Protein AF-A0A5C5FKT8-F1 (afdb_monomer_lite)

InterPro domains:
  IPR004179 Sec63 domain [PF02889] (1-57)
  IPR014756 Immunoglobulin E-set [SSF81296] (1-57)
  IPR035892 C2 domain superfamily [G3DSA:2.60.40.150] (1-72)

Radius of gyration: 18.22 Å; chains: 1; bounding box: 43×51×32 Å

Organism: NCBI:txid5288

Sequence (77 aa):
WIVVSEPSTKMLHAVKRVTVSKRLATKLEFTLPKGRHELKLLAICDSVIAADQELDIAPIDVAEAQDSDDDDDDSDD

Foldseek 3Di:
DKWKAQVVVRDTFWDDDDDDDPDDDDDTDGDDDAAKTWIKIWDDDPPDPPPIDIDTDDIDGHHDPPPPPPPPPDDDD

Secondary structure (DSSP, 8-state):
-EEEEETTTTEEEEEE----SS-----------SEEE--EEEE--SSSTT--EEEEPPPEEE---------------

Structure (mmCIF, N/CA/C/O backbone):
data_AF-A0A5C5FKT8-F1
#
_entry.id   AF-A0A5C5FKT8-F1
#
loop_
_atom_site.group_PDB
_atom_site.id
_atom_site.type_symbol
_atom_site.label_atom_id
_atom_site.label_alt_id
_atom_site.label_comp_id
_atom_site.label_asym_id
_atom_site.label_entity_id
_atom_site.label_seq_id
_atom_site.pdbx_PDB_ins_code
_atom_site.Cartn_x
_atom_site.Cartn_y
_atom_site.Cartn_z
_atom_site.occupancy
_atom_site.B_iso_or_equiv
_atom_site.auth_seq_id
_atom_site.auth_comp_id
_atom_site.auth_asym_id
_atom_site.auth_atom_id
_atom_site.pdbx_PDB_model_num
ATOM 1 N N . TRP A 1 1 ? 7.532 -0.792 -4.679 1.00 97.44 1 TRP A N 1
ATOM 2 C CA . TRP A 1 1 ? 6.662 -1.262 -3.587 1.00 97.44 1 TRP A CA 1
ATOM 3 C C . TRP A 1 1 ? 5.247 -0.813 -3.862 1.00 97.44 1 TRP A C 1
ATOM 5 O O . TRP A 1 1 ? 5.069 0.321 -4.277 1.00 97.44 1 TRP A O 1
ATOM 15 N N . ILE A 1 2 ? 4.271 -1.695 -3.668 1.00 97.94 2 ILE A N 1
ATOM 16 C CA . ILE A 1 2 ? 2.849 -1.339 -3.661 1.00 97.94 2 ILE A CA 1
ATOM 17 C C . ILE A 1 2 ? 2.385 -1.414 -2.210 1.00 97.94 2 ILE A C 1
ATOM 19 O O . ILE A 1 2 ? 2.609 -2.440 -1.562 1.00 97.94 2 ILE A O 1
ATOM 23 N N . VAL A 1 3 ? 1.812 -0.332 -1.695 1.00 98.25 3 VAL A N 1
ATOM 24 C CA . VAL A 1 3 ? 1.456 -0.179 -0.281 1.00 98.25 3 VAL A CA 1
ATOM 25 C C . VAL A 1 3 ? 0.022 0.316 -0.174 1.00 98.25 3 VAL A C 1
ATOM 27 O O . VAL A 1 3 ? -0.360 1.231 -0.894 1.00 98.25 3 VAL A O 1
ATOM 30 N N . VAL A 1 4 ? -0.758 -0.265 0.732 1.00 98.25 4 VAL A N 1
ATOM 31 C CA . VAL A 1 4 ? -2.056 0.279 1.146 1.00 98.25 4 VAL A CA 1
ATOM 32 C C . VAL A 1 4 ? -1.869 0.923 2.512 1.00 98.25 4 VAL A C 1
ATOM 34 O O . VAL A 1 4 ? -1.432 0.250 3.448 1.00 98.25 4 VAL A O 1
ATOM 37 N N . SER A 1 5 ? -2.166 2.214 2.624 1.00 97.88 5 SER A N 1
ATOM 38 C CA . SER A 1 5 ? -2.001 2.991 3.854 1.00 97.88 5 SER A CA 1
ATOM 39 C C . SER A 1 5 ? -3.296 3.670 4.284 1.00 97.88 5 SER A C 1
ATOM 41 O O . SER A 1 5 ? -4.182 3.919 3.472 1.00 97.88 5 SER A O 1
ATOM 43 N N . GLU A 1 6 ? -3.388 3.987 5.572 1.00 97.62 6 GLU A N 1
ATOM 44 C CA . GLU A 1 6 ? -4.433 4.826 6.156 1.00 97.62 6 GLU A CA 1
ATOM 45 C C . GLU A 1 6 ? -3.764 6.020 6.858 1.00 97.62 6 GLU A C 1
ATOM 47 O O . GLU A 1 6 ? -3.241 5.882 7.970 1.00 97.62 6 GLU A O 1
ATOM 52 N N . PRO A 1 7 ? -3.694 7.198 6.206 1.00 95.6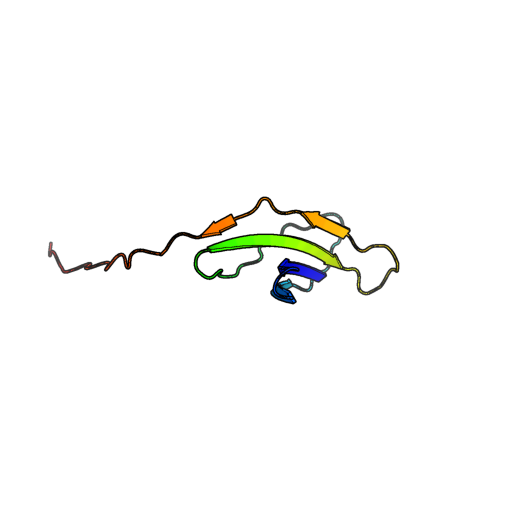2 7 PRO A N 1
ATOM 53 C CA . PRO A 1 7 ? -2.901 8.324 6.702 1.00 95.62 7 PRO A CA 1
ATOM 54 C C . PRO A 1 7 ? -3.360 8.869 8.055 1.00 95.62 7 PRO A C 1
ATOM 56 O O . PRO A 1 7 ? -2.526 9.290 8.857 1.00 95.62 7 PRO A O 1
ATOM 59 N N . SER A 1 8 ? -4.671 8.848 8.314 1.00 94.19 8 SER A N 1
ATOM 60 C CA . SER A 1 8 ? -5.280 9.342 9.555 1.00 94.19 8 SER A CA 1
ATOM 61 C C . SER A 1 8 ? -4.743 8.608 10.787 1.00 94.19 8 SER A C 1
ATOM 63 O O . SER A 1 8 ? -4.473 9.232 11.814 1.00 94.19 8 SER A O 1
ATOM 65 N N . THR A 1 9 ? -4.521 7.298 10.665 1.00 96.00 9 THR A N 1
ATOM 66 C CA . THR A 1 9 ? -4.020 6.421 11.733 1.00 96.00 9 THR A CA 1
ATOM 67 C C . THR A 1 9 ? -2.532 6.098 11.599 1.00 96.00 9 THR A C 1
ATOM 69 O O . THR A 1 9 ? -1.946 5.525 12.516 1.00 96.00 9 THR A O 1
ATOM 72 N N . LYS A 1 10 ? -1.899 6.493 10.484 1.00 95.62 10 LYS A N 1
ATOM 73 C CA . LYS A 1 10 ? -0.513 6.151 10.111 1.00 95.62 10 LYS A CA 1
ATOM 74 C C . LYS A 1 10 ? -0.279 4.639 9.985 1.00 95.62 10 LYS A C 1
ATOM 76 O O . LYS A 1 10 ? 0.844 4.172 10.171 1.00 95.62 10 LYS A O 1
ATOM 81 N N . MET A 1 11 ? -1.325 3.881 9.663 1.00 96.56 11 MET A N 1
ATOM 82 C CA . MET A 1 11 ? -1.255 2.430 9.496 1.00 96.56 11 MET A CA 1
ATOM 83 C C . MET A 1 11 ? -0.906 2.044 8.057 1.00 96.56 11 MET A C 1
ATOM 85 O O . MET A 1 11 ? -1.347 2.683 7.101 1.00 96.56 11 MET A O 1
ATOM 89 N N . LEU A 1 12 ? -0.131 0.968 7.906 1.00 97.00 12 LEU A N 1
ATOM 90 C CA . LEU A 1 12 ? 0.114 0.298 6.628 1.00 97.00 12 LEU A CA 1
ATOM 91 C C . LEU A 1 12 ? -0.603 -1.051 6.654 1.00 97.00 12 LEU A C 1
ATOM 93 O O . LEU A 1 12 ? -0.171 -1.965 7.352 1.00 97.00 12 LEU A O 1
ATOM 97 N N . HIS A 1 13 ? -1.695 -1.165 5.905 1.00 97.44 13 HIS A N 1
ATOM 98 C CA . HIS A 1 13 ? -2.545 -2.358 5.895 1.00 97.44 13 HIS A CA 1
ATOM 99 C C . HIS A 1 13 ? -1.962 -3.484 5.042 1.00 97.44 13 HIS A C 1
ATOM 101 O O . HIS A 1 13 ? -2.087 -4.655 5.382 1.00 97.44 13 HIS A O 1
ATOM 107 N N . ALA A 1 14 ? -1.281 -3.141 3.947 1.00 97.94 14 ALA A N 1
ATOM 108 C CA . ALA A 1 14 ? -0.600 -4.114 3.102 1.00 97.94 14 ALA A CA 1
ATOM 109 C C . ALA A 1 14 ? 0.657 -3.518 2.476 1.00 97.94 14 ALA A C 1
ATOM 111 O O . ALA A 1 14 ? 0.683 -2.349 2.093 1.00 97.94 14 ALA A O 1
ATOM 112 N N . VAL A 1 15 ? 1.687 -4.345 2.300 1.00 98.00 15 VAL A N 1
ATOM 113 C CA . VAL A 1 15 ? 2.914 -3.972 1.595 1.00 98.00 15 VAL A CA 1
ATOM 114 C C . VAL A 1 15 ? 3.401 -5.136 0.743 1.00 98.00 15 VAL A C 1
ATOM 116 O O . VAL A 1 15 ? 3.518 -6.268 1.206 1.00 98.00 15 VAL A O 1
ATOM 119 N N . LYS A 1 16 ? 3.708 -4.860 -0.525 1.00 98.19 16 LYS A N 1
ATOM 120 C CA . LYS A 1 16 ? 4.260 -5.850 -1.449 1.00 98.19 16 LYS A CA 1
ATOM 121 C C . LYS A 1 16 ? 5.420 -5.266 -2.236 1.00 98.19 16 LYS A C 1
ATOM 123 O O . LYS A 1 16 ? 5.276 -4.272 -2.957 1.00 98.19 16 LYS A O 1
ATOM 128 N N . ARG A 1 17 ? 6.586 -5.908 -2.149 1.00 97.50 17 ARG A N 1
ATOM 129 C CA . ARG A 1 17 ? 7.670 -5.649 -3.098 1.00 97.50 17 ARG A CA 1
ATOM 130 C C . ARG A 1 17 ? 7.318 -6.311 -4.423 1.00 97.50 17 ARG A C 1
ATOM 132 O O . ARG A 1 17 ? 6.903 -7.465 -4.459 1.00 97.50 17 ARG A O 1
ATOM 139 N N . VAL A 1 18 ? 7.476 -5.565 -5.506 1.00 96.88 18 VAL A N 1
ATOM 140 C CA . VAL A 1 18 ? 7.174 -6.031 -6.857 1.00 96.88 18 VAL A CA 1
ATOM 141 C C . VAL A 1 18 ? 8.299 -5.631 -7.797 1.00 96.88 18 VAL A C 1
ATOM 143 O O . VAL A 1 18 ? 8.953 -4.612 -7.579 1.00 96.88 18 VAL A O 1
ATOM 146 N N . THR A 1 19 ? 8.475 -6.407 -8.860 1.00 96.12 19 THR A N 1
ATOM 147 C CA . THR A 1 19 ? 9.288 -6.034 -10.017 1.00 96.12 19 THR A CA 1
ATOM 148 C C . THR A 1 19 ? 8.345 -5.883 -11.199 1.00 96.12 19 THR A C 1
ATOM 150 O O . THR A 1 19 ? 7.618 -6.816 -11.539 1.00 96.12 19 THR A O 1
ATOM 153 N N . VAL A 1 20 ? 8.317 -4.697 -11.803 1.00 92.50 20 VAL A N 1
ATOM 154 C CA . VAL A 1 20 ? 7.453 -4.400 -12.950 1.00 92.50 20 VAL A CA 1
ATOM 155 C C . VAL A 1 20 ? 8.306 -4.437 -14.211 1.00 92.50 20 VAL A C 1
ATOM 157 O O . VAL A 1 20 ? 9.289 -3.710 -14.306 1.00 92.50 20 VAL A O 1
ATOM 160 N N . SER A 1 21 ? 7.944 -5.284 -15.177 1.00 90.94 21 SER A N 1
ATOM 161 C CA . SER A 1 21 ? 8.541 -5.247 -16.518 1.00 90.94 21 SER A CA 1
ATOM 162 C C . SER A 1 21 ? 7.773 -4.253 -17.397 1.00 90.94 21 SER A C 1
ATOM 164 O O . SER A 1 21 ? 7.966 -3.052 -17.270 1.00 90.94 21 SER A O 1
ATOM 166 N N . LYS A 1 22 ? 6.855 -4.711 -18.261 1.00 93.62 22 LYS A N 1
ATOM 167 C CA . LYS A 1 22 ? 5.988 -3.811 -19.052 1.00 93.62 22 LYS A CA 1
ATOM 168 C C . LYS A 1 22 ? 4.653 -3.517 -18.367 1.00 93.62 22 LYS A C 1
ATOM 170 O O . LYS A 1 22 ? 4.156 -2.400 -18.432 1.00 93.62 22 LYS A O 1
ATOM 175 N N . ARG A 1 23 ? 4.051 -4.540 -17.759 1.00 94.38 23 ARG A N 1
ATOM 176 C CA . ARG A 1 23 ? 2.791 -4.494 -17.005 1.00 94.38 23 ARG A CA 1
ATOM 177 C C . ARG A 1 23 ? 2.861 -5.534 -15.895 1.00 94.38 23 ARG A C 1
ATOM 179 O O . ARG A 1 23 ? 3.541 -6.546 -16.055 1.00 94.38 23 ARG A O 1
ATOM 186 N N . LEU A 1 24 ? 2.153 -5.291 -14.800 1.00 95.56 24 LEU A N 1
ATOM 187 C CA . LEU A 1 24 ? 2.037 -6.217 -13.682 1.00 95.56 24 LEU A CA 1
ATOM 188 C C . LEU A 1 24 ? 0.593 -6.205 -13.180 1.00 95.56 24 LEU A C 1
ATOM 190 O O . LEU A 1 24 ? 0.048 -5.137 -12.922 1.00 95.56 24 LEU A O 1
ATOM 194 N N . ALA A 1 25 ? 0.006 -7.387 -13.010 1.00 96.06 25 ALA A N 1
ATOM 195 C CA . ALA A 1 25 ? -1.212 -7.580 -12.235 1.00 96.06 25 ALA A CA 1
ATOM 196 C C . ALA A 1 25 ? -0.829 -8.268 -10.921 1.00 96.06 25 ALA A C 1
ATOM 198 O O . ALA A 1 25 ? -0.105 -9.263 -10.928 1.00 96.06 25 ALA A O 1
ATOM 199 N N . THR A 1 26 ? -1.268 -7.727 -9.789 1.00 96.31 26 THR A N 1
ATOM 200 C CA . THR A 1 26 ? -0.960 -8.284 -8.471 1.00 96.31 26 THR A CA 1
ATOM 201 C C . THR A 1 26 ? -2.132 -8.094 -7.521 1.00 96.31 26 THR A C 1
ATOM 203 O O . THR A 1 26 ? -2.801 -7.068 -7.561 1.00 96.31 26 THR A O 1
ATOM 206 N N . LYS A 1 27 ? -2.334 -9.069 -6.634 1.00 96.25 27 LYS A N 1
ATOM 207 C CA . LYS A 1 27 ? -3.264 -8.986 -5.507 1.00 96.25 27 LYS A CA 1
ATOM 208 C C . LYS A 1 27 ? -2.521 -8.524 -4.248 1.00 96.25 27 LYS A C 1
ATOM 210 O O . LYS A 1 27 ? -1.372 -8.935 -4.035 1.00 96.25 27 LYS A O 1
ATOM 215 N N . LEU A 1 28 ? -3.169 -7.670 -3.461 1.00 96.69 28 LEU A N 1
ATOM 216 C CA . LEU A 1 28 ? -2.838 -7.381 -2.067 1.00 96.69 28 LEU A CA 1
ATOM 217 C C . LEU A 1 28 ? -4.052 -7.789 -1.230 1.00 96.69 28 LEU A C 1
ATOM 219 O O . LEU A 1 28 ? -5.182 -7.520 -1.632 1.00 96.69 28 LEU A O 1
ATOM 223 N N . GLU A 1 29 ? -3.813 -8.454 -0.107 1.00 95.56 29 GLU A N 1
ATOM 224 C CA . GLU A 1 29 ? -4.846 -8.933 0.813 1.00 95.56 29 GLU A CA 1
ATOM 225 C C . GLU A 1 29 ? -4.539 -8.378 2.200 1.00 95.56 29 GLU A C 1
ATOM 227 O O . GLU A 1 29 ? -3.386 -8.396 2.631 1.00 95.56 29 GLU A O 1
ATOM 232 N N . PHE A 1 30 ? -5.559 -7.842 2.860 1.00 95.38 30 PHE A N 1
ATOM 233 C CA . PHE A 1 30 ? -5.494 -7.292 4.209 1.00 95.38 30 PHE A CA 1
ATOM 234 C C . PHE A 1 30 ? -6.895 -7.296 4.817 1.00 95.38 30 PHE A C 1
ATOM 236 O O . PHE A 1 30 ? -7.889 -7.427 4.101 1.00 95.38 30 PHE A O 1
ATOM 243 N N . THR A 1 31 ? -6.965 -7.153 6.135 1.00 94.25 31 THR A N 1
ATOM 244 C CA . THR A 1 31 ? -8.213 -7.026 6.886 1.00 94.25 31 THR A CA 1
ATOM 245 C C . TH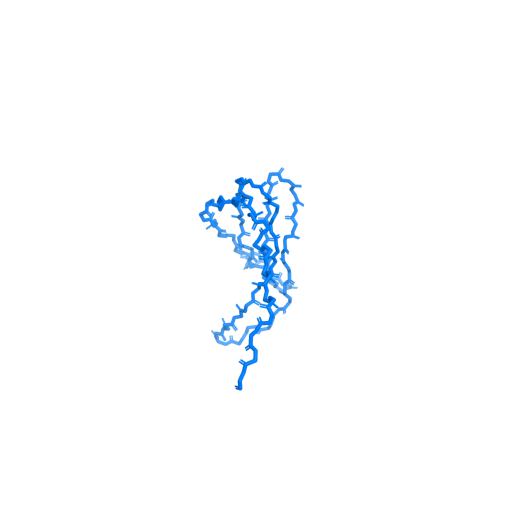R A 1 31 ? -8.340 -5.614 7.442 1.00 94.25 31 THR A C 1
ATOM 247 O O . THR A 1 31 ? -7.344 -4.925 7.662 1.00 94.25 31 THR A O 1
ATOM 250 N N . LEU A 1 32 ? -9.577 -5.176 7.653 1.00 94.44 32 LEU A N 1
ATOM 251 C CA . LEU A 1 32 ? -9.895 -3.891 8.263 1.00 94.44 32 LEU A CA 1
ATOM 252 C C . LEU A 1 32 ? -10.785 -4.126 9.485 1.00 94.44 32 LEU A C 1
ATOM 254 O O . LEU A 1 32 ? -11.620 -5.034 9.453 1.00 94.44 32 LEU A O 1
ATOM 258 N N . PRO A 1 33 ? -10.625 -3.336 10.559 1.00 92.62 33 PRO A N 1
ATOM 259 C CA . PRO A 1 33 ? -11.578 -3.345 11.658 1.00 92.62 33 PRO A CA 1
ATOM 260 C C . PRO A 1 33 ? -12.919 -2.725 11.225 1.00 92.62 33 PRO A C 1
ATOM 262 O O . PRO A 1 33 ? -13.045 -2.163 10.142 1.00 92.62 33 PRO A O 1
ATOM 265 N N . LYS A 1 34 ? -13.936 -2.817 12.089 1.00 94.25 34 LYS A N 1
ATOM 266 C CA . LYS A 1 34 ? -15.223 -2.140 11.880 1.00 94.25 34 LYS A CA 1
ATOM 267 C C . LYS A 1 34 ? -15.023 -0.624 11.819 1.00 94.25 34 LYS A C 1
ATOM 269 O O . LYS A 1 34 ? -14.374 -0.054 12.698 1.00 94.25 34 LYS A O 1
ATOM 274 N N . GLY A 1 35 ? -15.681 0.030 10.868 1.00 94.00 35 GLY A N 1
ATOM 275 C CA . GLY A 1 35 ? -15.703 1.485 10.761 1.00 94.00 35 GLY A CA 1
ATOM 276 C C . GLY A 1 35 ? -15.492 1.989 9.341 1.00 94.00 35 GLY A C 1
ATOM 277 O O . GLY A 1 35 ? -15.494 1.225 8.379 1.00 94.00 35 GLY A O 1
ATOM 278 N N . ARG A 1 36 ? -15.335 3.308 9.225 1.00 96.00 36 ARG A N 1
ATOM 279 C CA . ARG A 1 36 ? -15.052 3.987 7.962 1.00 96.00 36 ARG A CA 1
ATOM 280 C C . ARG A 1 36 ? -13.553 4.202 7.816 1.00 96.00 36 ARG A C 1
ATOM 282 O O . ARG A 1 36 ? -12.951 4.853 8.666 1.00 96.00 36 ARG A O 1
ATOM 289 N N . HIS A 1 37 ? -12.991 3.716 6.717 1.00 96.69 37 HIS A N 1
ATOM 290 C CA . HIS A 1 37 ? -11.562 3.771 6.430 1.00 96.69 37 HIS A CA 1
ATOM 291 C C . HIS A 1 37 ? -11.269 4.635 5.207 1.00 96.69 37 HIS A C 1
ATOM 293 O O . HIS A 1 37 ? -11.832 4.426 4.131 1.00 96.69 37 HIS A O 1
ATOM 299 N N . GLU A 1 38 ? -10.350 5.585 5.366 1.00 97.38 38 GLU A N 1
ATOM 300 C CA . GLU A 1 38 ? -9.863 6.450 4.288 1.00 97.38 38 GLU A CA 1
ATOM 301 C C . GLU A 1 38 ? -8.477 5.978 3.850 1.00 97.38 38 GLU A C 1
ATOM 303 O O . GLU A 1 38 ? -7.449 6.345 4.426 1.00 97.38 38 GLU A O 1
ATOM 308 N N . LEU A 1 39 ? -8.463 5.102 2.846 1.00 97.94 39 LEU A N 1
ATOM 309 C CA . LEU A 1 39 ? -7.256 4.422 2.398 1.00 97.94 39 LEU A CA 1
ATOM 310 C C . LEU A 1 39 ? -6.602 5.117 1.203 1.00 97.94 39 LEU A C 1
ATOM 312 O O . LEU A 1 39 ? -7.259 5.743 0.370 1.00 97.94 39 LEU A O 1
ATOM 316 N N . LYS A 1 40 ? -5.291 4.919 1.076 1.00 98.12 40 LYS A N 1
ATOM 317 C CA . LYS A 1 40 ? -4.497 5.321 -0.085 1.00 98.12 40 LYS A CA 1
ATOM 318 C C . LYS A 1 40 ? -3.688 4.149 -0.623 1.00 98.12 40 LYS A C 1
ATOM 320 O O . LYS A 1 40 ? -3.170 3.331 0.138 1.00 98.12 40 LYS A O 1
ATOM 325 N N . LEU A 1 41 ? -3.557 4.090 -1.946 1.00 98.06 41 LEU A N 1
ATOM 326 C CA . LEU A 1 41 ? -2.643 3.191 -2.641 1.00 98.06 41 LEU A CA 1
ATOM 327 C C . LEU A 1 41 ? -1.375 3.962 -3.009 1.00 98.06 41 LEU A C 1
ATOM 329 O O . LEU A 1 41 ? -1.427 4.926 -3.768 1.00 98.06 41 LEU A O 1
ATOM 333 N N . LEU A 1 42 ? -0.232 3.509 -2.504 1.00 98.06 42 LEU A N 1
ATOM 334 C CA . LEU A 1 42 ? 1.074 4.085 -2.800 1.00 98.06 42 LEU A CA 1
ATOM 335 C C . LEU A 1 42 ? 1.870 3.128 -3.688 1.00 98.06 42 LEU A C 1
ATOM 337 O O . LEU A 1 42 ? 2.087 1.965 -3.336 1.00 98.06 42 LEU A O 1
ATOM 341 N N . ALA A 1 43 ? 2.352 3.626 -4.822 1.00 97.44 43 ALA A N 1
ATOM 342 C CA . ALA A 1 43 ? 3.366 2.970 -5.632 1.00 97.44 43 ALA A CA 1
ATOM 343 C C . ALA A 1 43 ? 4.698 3.693 -5.414 1.00 97.44 43 ALA A C 1
ATOM 345 O O . ALA A 1 43 ? 4.897 4.786 -5.928 1.00 97.44 43 ALA A O 1
ATOM 346 N N . ILE A 1 44 ? 5.594 3.086 -4.636 1.00 97.19 44 ILE A N 1
ATOM 347 C CA . ILE A 1 44 ? 6.869 3.688 -4.217 1.00 97.19 44 ILE A CA 1
ATOM 348 C C . ILE A 1 44 ? 8.024 3.036 -4.978 1.00 97.19 44 ILE A C 1
ATOM 350 O O . ILE A 1 44 ? 8.163 1.805 -4.962 1.00 97.19 44 ILE A O 1
ATOM 354 N N . CYS A 1 45 ? 8.868 3.829 -5.630 1.00 96.62 45 CYS A N 1
ATOM 355 C CA . CYS A 1 45 ? 10.053 3.352 -6.334 1.00 96.62 45 CYS A CA 1
ATOM 356 C C . CYS A 1 45 ? 11.261 3.274 -5.387 1.00 96.62 45 CYS A C 1
ATOM 358 O O . CYS A 1 45 ? 11.514 4.183 -4.609 1.00 96.62 45 CYS A O 1
ATOM 360 N N . ASP A 1 46 ? 12.039 2.191 -5.458 1.00 95.31 46 ASP A N 1
ATOM 361 C CA . ASP A 1 46 ? 13.260 2.014 -4.653 1.00 95.31 46 ASP A CA 1
ATOM 362 C C . ASP A 1 46 ? 14.543 2.472 -5.373 1.00 95.31 46 ASP A C 1
ATOM 364 O O . ASP A 1 46 ? 15.634 2.342 -4.822 1.00 95.31 46 ASP A O 1
ATOM 368 N N . SER A 1 47 ? 14.433 2.991 -6.599 1.00 94.00 47 SER A N 1
ATOM 369 C CA . SER A 1 47 ? 15.590 3.251 -7.473 1.00 94.00 47 SER A CA 1
ATOM 370 C C . SER A 1 47 ? 15.539 4.561 -8.260 1.00 94.00 47 SER A C 1
ATOM 372 O O . SER A 1 47 ? 16.563 4.972 -8.803 1.00 94.00 47 SER A O 1
ATOM 374 N N . VAL A 1 48 ? 14.390 5.238 -8.320 1.00 95.44 48 VAL A N 1
ATOM 375 C CA . VAL A 1 48 ? 14.228 6.494 -9.063 1.00 95.44 48 VAL A CA 1
ATOM 376 C C . VAL A 1 48 ? 13.489 7.508 -8.201 1.00 95.44 48 VAL A C 1
ATOM 378 O O . VAL A 1 48 ? 12.399 7.244 -7.701 1.00 95.44 48 VAL A O 1
ATOM 381 N N . ILE A 1 49 ? 14.089 8.686 -8.044 1.00 94.69 49 ILE A N 1
ATOM 382 C CA . ILE A 1 49 ? 13.493 9.810 -7.315 1.00 94.69 49 ILE A CA 1
ATOM 383 C C . ILE A 1 49 ? 12.310 10.368 -8.116 1.00 94.69 49 ILE A C 1
ATOM 385 O O . ILE A 1 49 ? 12.364 10.427 -9.342 1.00 94.69 49 ILE A O 1
ATOM 389 N N . ALA A 1 50 ? 11.266 10.815 -7.411 1.00 94.69 50 ALA A N 1
ATOM 390 C CA . ALA A 1 50 ? 10.056 11.413 -7.989 1.00 94.69 50 ALA A CA 1
ATOM 391 C C . ALA A 1 50 ? 9.243 10.472 -8.904 1.00 94.69 50 ALA A C 1
ATOM 393 O O . ALA A 1 50 ? 8.414 10.931 -9.686 1.00 94.69 50 ALA A O 1
ATOM 394 N N . ALA A 1 51 ? 9.458 9.158 -8.788 1.00 95.44 51 ALA A N 1
ATOM 3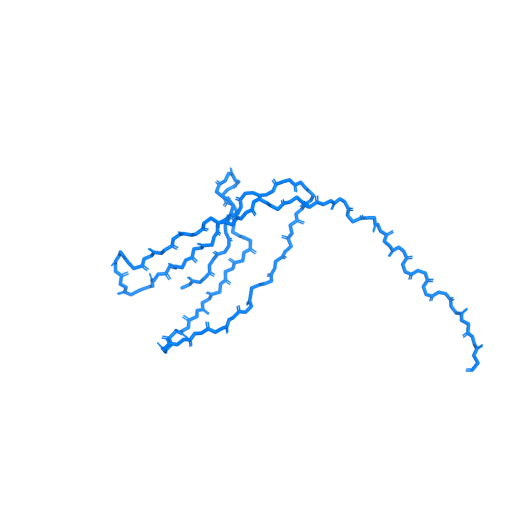95 C CA . ALA A 1 51 ? 8.658 8.133 -9.457 1.00 95.44 51 ALA A CA 1
ATOM 396 C C . ALA A 1 51 ? 7.526 7.577 -8.571 1.00 95.44 51 ALA A C 1
ATOM 398 O O . ALA A 1 51 ? 6.828 6.648 -8.983 1.00 95.44 51 ALA A O 1
ATOM 399 N N . ASP A 1 52 ? 7.353 8.127 -7.369 1.00 97.00 52 ASP A N 1
ATOM 400 C CA . ASP A 1 52 ? 6.311 7.708 -6.438 1.00 97.00 52 ASP A CA 1
ATOM 401 C C . ASP A 1 52 ? 4.943 8.224 -6.889 1.00 97.00 52 ASP A C 1
ATOM 403 O O . ASP A 1 52 ? 4.808 9.347 -7.378 1.00 97.00 52 ASP A O 1
ATOM 407 N N . GLN A 1 53 ? 3.918 7.395 -6.718 1.00 97.00 53 GLN A N 1
ATOM 408 C CA . GLN A 1 53 ? 2.533 7.750 -7.006 1.00 97.00 53 GLN A CA 1
ATOM 409 C C . GLN A 1 53 ? 1.655 7.437 -5.804 1.00 97.00 53 GLN A C 1
ATOM 411 O O . GLN A 1 53 ? 1.798 6.392 -5.170 1.00 97.00 53 GLN A O 1
ATOM 416 N N . GLU A 1 54 ? 0.718 8.335 -5.538 1.00 97.62 54 GLU A N 1
ATOM 417 C CA . GLU A 1 54 ? -0.321 8.182 -4.531 1.00 97.62 54 GLU A CA 1
ATOM 418 C C . GLU A 1 54 ? -1.680 8.246 -5.224 1.00 97.62 54 GLU A C 1
ATOM 420 O O . GLU A 1 54 ? -1.919 9.125 -6.054 1.00 97.62 54 GLU A O 1
ATOM 425 N N . LEU A 1 55 ? -2.556 7.296 -4.902 1.00 97.31 55 LEU A N 1
ATOM 426 C CA . LEU A 1 55 ? -3.919 7.244 -5.408 1.00 97.31 55 LEU A CA 1
ATOM 427 C C . LEU A 1 55 ? -4.896 7.125 -4.244 1.00 97.31 55 LEU A C 1
ATOM 429 O O . LEU A 1 55 ? -4.725 6.280 -3.361 1.00 97.31 55 LEU A O 1
ATOM 433 N N . ASP A 1 56 ? -5.940 7.945 -4.278 1.00 96.50 56 ASP A N 1
ATOM 434 C CA . ASP A 1 56 ? -7.033 7.862 -3.320 1.00 96.50 56 ASP A CA 1
ATOM 435 C C . ASP A 1 56 ? -7.910 6.647 -3.619 1.00 96.50 56 ASP A C 1
ATOM 437 O O . ASP A 1 56 ? -8.305 6.399 -4.763 1.00 96.50 56 ASP A O 1
ATOM 441 N N . ILE A 1 57 ? -8.225 5.891 -2.571 1.00 95.56 57 ILE A N 1
ATOM 442 C CA . ILE A 1 57 ? -9.231 4.837 -2.621 1.00 95.56 57 ILE A CA 1
ATOM 443 C C . ILE A 1 57 ? -10.520 5.442 -2.067 1.00 95.56 57 ILE A C 1
ATOM 445 O O . ILE A 1 57 ? -10.498 6.161 -1.067 1.00 95.56 57 ILE A O 1
ATOM 449 N N . ALA A 1 58 ? -11.650 5.170 -2.723 1.00 95.62 58 ALA A N 1
ATOM 450 C CA . ALA A 1 58 ? -12.948 5.565 -2.187 1.00 95.62 58 ALA A CA 1
ATOM 451 C C . ALA A 1 58 ? -13.102 5.027 -0.748 1.00 95.62 58 ALA A C 1
ATOM 453 O O . ALA A 1 58 ? -12.708 3.882 -0.505 1.00 95.62 58 ALA A O 1
ATOM 454 N N . PRO A 1 59 ? -13.653 5.815 0.195 1.00 95.50 59 PRO A N 1
ATOM 455 C CA . PRO A 1 59 ? -13.809 5.373 1.575 1.00 95.50 59 PRO A CA 1
ATOM 456 C C . PRO A 1 59 ? -14.527 4.026 1.662 1.00 95.50 59 PRO A C 1
ATOM 458 O O . PRO A 1 59 ? -15.510 3.798 0.955 1.00 95.50 59 PRO A O 1
ATOM 461 N N . ILE A 1 60 ? -14.024 3.146 2.526 1.00 95.25 60 ILE A N 1
ATOM 462 C CA . ILE A 1 60 ? -14.585 1.811 2.739 1.00 95.25 60 ILE A CA 1
ATOM 463 C C . ILE A 1 60 ? -15.284 1.803 4.093 1.00 95.25 60 ILE A C 1
ATOM 465 O O . ILE A 1 60 ? -14.644 2.030 5.119 1.00 95.25 60 ILE A O 1
ATOM 469 N N . ASP A 1 61 ? -16.585 1.526 4.092 1.00 95.62 61 ASP A N 1
ATOM 470 C CA . ASP A 1 61 ? -17.370 1.311 5.304 1.00 95.62 61 ASP A CA 1
ATOM 471 C C . ASP A 1 61 ? -17.436 -0.195 5.602 1.00 95.62 61 ASP A C 1
ATOM 473 O O . ASP A 1 61 ? -18.054 -0.970 4.870 1.00 95.62 61 ASP A O 1
ATOM 477 N N . VAL A 1 62 ? -16.769 -0.615 6.676 1.00 94.38 62 VAL A N 1
ATOM 478 C CA . VAL A 1 62 ? -16.732 -2.000 7.152 1.00 94.38 62 VAL A CA 1
ATOM 479 C C . VAL A 1 62 ? -17.780 -2.165 8.246 1.00 94.38 62 VAL A C 1
ATOM 481 O O . VAL A 1 62 ? -17.665 -1.594 9.336 1.00 94.38 62 VAL A O 1
ATOM 484 N N . ALA A 1 63 ? -18.819 -2.941 7.944 1.00 89.25 63 ALA A N 1
ATOM 485 C CA . ALA A 1 63 ? -19.834 -3.321 8.916 1.00 89.25 63 ALA A CA 1
ATOM 486 C C . ALA A 1 63 ? -19.291 -4.371 9.898 1.00 89.25 63 ALA A C 1
ATOM 488 O O . ALA A 1 63 ? -18.293 -5.039 9.634 1.00 89.25 63 ALA A O 1
ATOM 489 N N . GLU A 1 64 ? -19.964 -4.521 11.039 1.00 78.38 64 GLU A N 1
ATOM 490 C CA . GLU A 1 64 ? -19.738 -5.687 11.893 1.00 78.38 64 GLU A CA 1
ATOM 491 C C . GLU A 1 64 ? -20.037 -6.940 11.074 1.00 78.38 64 GLU A C 1
ATOM 493 O O . GLU A 1 64 ? -21.129 -7.061 10.514 1.00 78.38 64 GLU A O 1
ATOM 498 N N . ALA A 1 65 ? -19.073 -7.858 11.004 1.00 64.56 65 ALA A N 1
ATOM 499 C CA . ALA A 1 65 ? -19.399 -9.228 10.669 1.00 64.56 65 ALA A CA 1
ATOM 500 C C . ALA A 1 65 ? -20.358 -9.700 11.766 1.00 64.56 65 ALA A C 1
ATOM 502 O O . ALA A 1 65 ? -19.972 -9.780 12.932 1.00 64.56 65 ALA A O 1
ATOM 503 N N . GLN A 1 66 ? -21.626 -9.925 11.420 1.00 54.16 66 GLN A N 1
ATOM 504 C CA . GLN A 1 66 ? -22.414 -10.847 12.221 1.00 54.16 66 GLN A CA 1
ATOM 505 C C . GLN A 1 66 ? -21.664 -12.167 12.126 1.00 54.16 66 GLN A C 1
ATOM 507 O O . GLN A 1 66 ? -21.362 -12.594 11.009 1.00 54.16 66 GLN A O 1
ATOM 512 N N . ASP A 1 67 ? -21.297 -12.729 13.278 1.00 56.19 67 ASP A N 1
ATOM 513 C CA . ASP A 1 67 ? -20.821 -14.103 13.363 1.00 56.19 67 ASP A CA 1
ATOM 514 C C . ASP A 1 67 ? -21.888 -14.926 12.644 1.00 56.19 67 ASP A C 1
ATOM 516 O O . ASP A 1 67 ? -23.019 -15.057 13.114 1.00 56.19 67 ASP A O 1
ATOM 520 N N . SER A 1 68 ? -21.601 -15.302 11.401 1.00 53.12 68 SER A N 1
ATOM 521 C CA . SER A 1 68 ? -22.400 -16.303 10.730 1.00 53.12 68 SER A CA 1
ATOM 522 C C . SER A 1 68 ? -21.851 -17.565 11.347 1.00 53.12 68 SER A C 1
ATOM 524 O O . SER A 1 68 ? -20.817 -18.059 10.904 1.00 53.12 68 SER A O 1
ATOM 526 N N . ASP A 1 69 ? -22.452 -17.934 12.478 1.00 55.34 69 ASP A N 1
ATOM 527 C CA . ASP A 1 69 ? -22.340 -19.259 13.060 1.00 55.34 69 ASP A CA 1
ATOM 528 C C . ASP A 1 69 ? -22.796 -20.189 11.937 1.00 55.34 69 ASP A C 1
ATOM 530 O O . ASP A 1 69 ? -23.989 -20.342 11.665 1.00 55.34 69 ASP A O 1
ATOM 534 N N . ASP A 1 70 ? -21.828 -20.651 11.151 1.00 53.81 70 ASP A N 1
ATOM 535 C CA . ASP A 1 70 ? -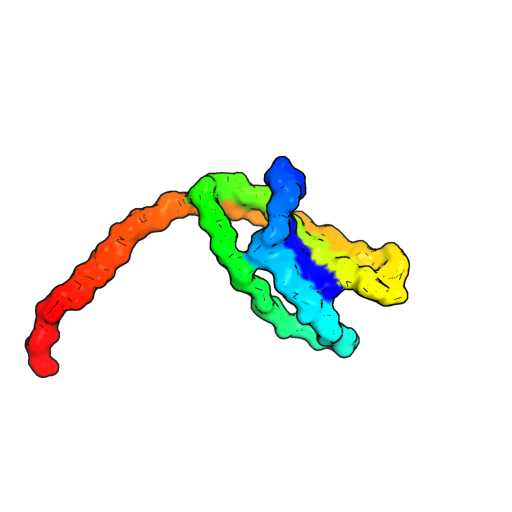22.017 -21.692 10.157 1.00 53.81 70 ASP A CA 1
ATOM 536 C C . ASP A 1 70 ? -22.120 -22.982 10.975 1.00 53.81 70 ASP A C 1
ATOM 538 O O . ASP A 1 70 ? -21.177 -23.768 11.073 1.00 53.81 70 ASP A O 1
ATOM 542 N N . ASP A 1 71 ? -23.259 -23.121 11.664 1.00 55.16 71 ASP A N 1
ATOM 543 C CA . ASP A 1 71 ? -23.782 -24.384 12.174 1.00 55.16 71 ASP A CA 1
ATOM 544 C C . ASP A 1 71 ? -24.110 -25.244 10.940 1.00 55.16 71 ASP A C 1
ATOM 546 O O . ASP A 1 71 ? -25.268 -25.450 10.574 1.00 55.16 71 ASP A O 1
ATOM 550 N N . ASP A 1 72 ? -23.067 -25.735 10.268 1.00 53.94 72 ASP A N 1
ATOM 551 C CA . ASP A 1 72 ? -23.142 -26.920 9.416 1.00 53.94 72 ASP A CA 1
ATOM 552 C C . ASP A 1 72 ? -23.232 -28.139 10.361 1.00 53.94 72 ASP A C 1
ATOM 554 O O . ASP A 1 72 ? -22.292 -28.919 10.529 1.00 53.94 72 ASP A O 1
ATOM 558 N N . ASP A 1 73 ? -24.374 -28.239 11.051 1.00 53.50 73 ASP A N 1
ATOM 559 C CA . ASP A 1 73 ? -24.805 -29.411 11.812 1.00 53.50 73 ASP A CA 1
ATOM 560 C C . ASP A 1 73 ? -25.541 -30.370 10.855 1.00 53.50 73 ASP A C 1
ATOM 562 O O . ASP A 1 73 ? -26.585 -30.046 10.286 1.00 53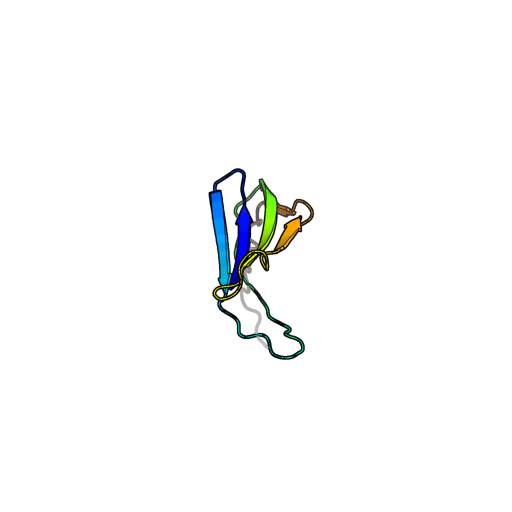.50 73 ASP A O 1
ATOM 566 N N . ASP A 1 74 ? -24.903 -31.521 10.647 1.00 56.69 74 ASP A N 1
ATOM 567 C CA . ASP A 1 74 ? -25.341 -32.793 10.061 1.00 56.69 74 ASP A CA 1
ATOM 568 C C . ASP A 1 74 ? -26.715 -32.895 9.355 1.00 56.69 74 ASP A C 1
ATOM 570 O O . ASP A 1 74 ? -27.791 -32.713 9.932 1.00 56.69 74 ASP A O 1
ATOM 574 N N . SER A 1 75 ? -26.696 -33.453 8.136 1.00 49.59 75 SER A N 1
ATOM 575 C CA . SER A 1 75 ? -27.747 -34.374 7.668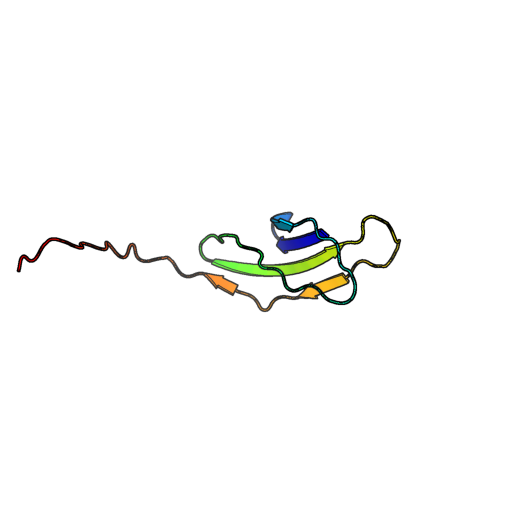 1.00 49.59 75 SER A CA 1
ATOM 576 C C . SER A 1 75 ? -27.197 -35.408 6.670 1.00 49.59 75 SER A C 1
ATOM 578 O O . SER A 1 75 ? -26.858 -35.075 5.535 1.00 49.59 75 SER A O 1
ATOM 580 N N . ASP A 1 76 ? -27.138 -36.658 7.145 1.00 55.34 76 ASP A N 1
ATOM 581 C CA . ASP A 1 76 ? -26.969 -37.938 6.433 1.00 55.34 76 ASP A CA 1
ATOM 582 C C . ASP A 1 76 ? -27.832 -38.077 5.152 1.00 55.34 76 ASP A C 1
ATOM 584 O O . ASP A 1 76 ? -29.050 -37.892 5.227 1.00 55.34 76 ASP A O 1
ATOM 588 N N . ASP A 1 77 ? -27.215 -38.501 4.030 1.00 50.78 77 ASP A N 1
ATOM 589 C CA . ASP A 1 77 ? -27.616 -39.631 3.138 1.00 50.78 77 ASP A CA 1
ATOM 590 C C . ASP A 1 77 ? -26.512 -39.946 2.097 1.00 50.78 77 ASP A C 1
ATOM 592 O O . ASP A 1 77 ? -26.196 -39.072 1.253 1.00 50.78 77 ASP A O 1
#

pLDDT: mean 88.8, std 15.61, range [49.59, 98.25]

=== Feature glossary ===
A reading guide for the features in this record.

Start from the sequence.

  · Sequence gives the chain of amino acids in standard one-letter code (A=alanine, C=cysteine, …, Y=tyrosine), read N→C. It is the only feature that is directly encoded by the gene; all structural features are derived from the folded form of this sequence.

Fold it, and you get atomic coordinates and the backbone conformation that goes with them.

  · The mmCIF table is the protein's shape written out atom by atom. For each backbone N, Cα, C, and carbonyl O, it records an (x, y, z) coordinate triple in Å plus the residue type, chain letter, and residue number.

  · Backbone dihedral angles. Every residue except chain termini has a φ (preceding-C → N → Cα → C) and a ψ (N → Cα → C → next-N). They are reported in degrees following the IUPAC sign convention. Secondary structure is essentially a statement about which (φ, ψ) basin each residue occupies.

  · DSSP 8-state secondary structure assigns each residue one of H (α-helix), G (3₁₀-helix), I (π-helix), E (extended β-strand), B (isolated β-bridge), T (hydrogen-bonded turn), S (bend), or '-' (coil). The assignment is computed from backbone hydrogen-bond geometry via the Kabsch–Sander algorithm.

  · P-SEA three-state annotation labels each residue as helix, strand, or coil based purely on the geometry of the Cα trace. It serves as a fallback when the full backbone (and thus DSSP) is unavailable.

Summarize the fold with a handful of shape descriptors and a per-residue structural alphabet.

  · Radius of gyration (Rg) is the root-mean-square distance of Cα atoms from their centroid — a single number for overall size and compactness. A globular domain of N residues has Rg ≈ 2.2·N^0.38 Å; an extended or disordered chain has a much larger Rg. The Cα contact count is the number of residue pairs whose Cα atoms are within 8 Å and are more than four positions apart in sequence — a standard proxy for tertiary packing density. The bounding box is the smallest axis-aligned box enclosing all Cα atoms.

  · Foldseek's 3Di representation compresses backbone geometry into a per-residue letter drawn from a learned twenty-state alphabet. It captures the tertiary interaction pattern around each residue — which residues are packed against it in space, regardless of where they are in sequence.

  · Accessible surface area quantifies burial. A residue with SASA near zero is packed into the hydrophobic core; one with SASA >100 Å² sits on the surface. Computed here via the Shrake–Rupley numerical algorithm with a 1.4 Å probe.

Ask how reliable the model is.

  · For AlphaFold models, the B-factor field carries pLDDT — the model's own estimate of local accuracy on a 0–100 scale. Regions with pLDDT<50 should be treated as essentially unmodeled; they often correspond to intrinsically disordered segments.

  · For experimental (PDB) structures, the B-factor (temperature factor) quantifies the positional spread of each atom in the crystal — a combination of thermal vibration and static disorder — in units of Å². High B-factors mark flexible loops or poorly resolved regions; low B-factors mark the rigid, well-ordered core.

  · PAE(i, j) answers: if I align the predicted and true structures on residue i, how far off (in Å) do I expect residue j to be? A block-diagonal PAE matrix with low values on the blocks and high values off-diagonal is the signature of a multi-domain protein with confidently predicted domains but uncertain inter-domain orientation.

Place it in context: what it resembles, what it is annotated as, and how it looks.

  · Structural nearest neighbors (via Foldseek easy-search vs the PDB). Reported per hit: target PDB id, E-value, and alignment TM-score. A TM-score above ~0.5 is the conventional threshold for 'same fold'.

  · Functional annotations link the protein to curated databases. InterPro entries identify conserved domains and families by matching the sequence against member-database signatures (Pfam, PROSITE, CDD, …). Gene Ontology (GO) terms describe molecular function, biological process, and cellular component in a controlled vocabulary. CATH places the structure in a hierarchical fold classification (Class/Architecture/Topology/Homologous-superfamily). The organism is the source species.

  · Plot images: a contact map (which residues are close in 3D, as an N×N binary image), a Ramachandran scatter (backbone torsion angles, revealing secondary-structure composition at a glance), and — for AlphaFold structures — a PAE heatmap (pairwise prediction confidence).

  · Structure images are PyMOL renders from six orthogonal camera directions. Cartoon representation draws helices as coils and strands as arrows; sticks shows the backbone as bonds; surface shows the solvent-excluded envelope. Rainbow coloring maps sequence position to hue (blue→red, N→C); chain coloring assigns a distinct color per polypeptide.